Protein AF-A0A970MTK5-F1 (afdb_monomer_lite)

Structure (mmCIF, N/CA/C/O backbone):
data_AF-A0A970MTK5-F1
#
_entry.id   AF-A0A970MTK5-F1
#
loop_
_atom_site.group_PDB
_atom_site.id
_atom_site.type_symbol
_atom_site.label_atom_id
_atom_site.label_alt_id
_atom_site.label_comp_id
_atom_site.label_asym_id
_atom_site.label_entity_id
_atom_site.label_seq_id
_atom_site.pdbx_PDB_ins_code
_atom_site.Cartn_x
_atom_site.Cartn_y
_atom_site.Cartn_z
_atom_site.occupancy
_atom_site.B_iso_or_equiv
_atom_site.auth_seq_id
_atom_site.auth_comp_id
_atom_site.auth_asym_id
_atom_site.auth_atom_id
_atom_site.pdbx_PDB_model_num
ATOM 1 N N . MET A 1 1 ? 22.798 5.464 -12.911 1.00 38.19 1 MET A N 1
ATOM 2 C CA . MET A 1 1 ? 22.018 4.531 -12.070 1.00 38.19 1 MET A CA 1
ATOM 3 C C . MET A 1 1 ? 21.279 3.581 -12.987 1.00 38.19 1 MET A C 1
ATOM 5 O O . MET A 1 1 ? 20.535 4.038 -13.842 1.00 38.19 1 MET A O 1
ATOM 9 N N . ARG A 1 2 ? 21.564 2.284 -12.886 1.00 38.38 2 ARG A N 1
ATOM 10 C CA . ARG A 1 2 ? 20.931 1.241 -13.693 1.00 38.38 2 ARG A CA 1
ATOM 11 C C . ARG A 1 2 ? 19.706 0.776 -12.907 1.00 38.38 2 ARG A C 1
ATOM 13 O O . ARG A 1 2 ? 19.870 0.201 -11.840 1.00 38.38 2 ARG A O 1
ATOM 20 N N . ILE A 1 3 ? 18.508 1.126 -13.372 1.00 45.00 3 ILE A N 1
ATOM 21 C CA . ILE A 1 3 ? 17.263 0.638 -12.772 1.00 45.00 3 ILE A CA 1
ATOM 22 C C . ILE A 1 3 ? 17.177 -0.840 -13.130 1.00 45.00 3 ILE A C 1
ATOM 24 O O . ILE A 1 3 ? 17.089 -1.189 -14.308 1.00 45.00 3 ILE A O 1
ATOM 28 N N . GLU A 1 4 ? 17.287 -1.711 -12.133 1.00 55.12 4 GLU A N 1
ATOM 29 C CA . GLU A 1 4 ? 17.058 -3.130 -12.354 1.00 55.12 4 GLU A CA 1
ATOM 30 C C . GLU A 1 4 ? 15.551 -3.346 -12.547 1.00 55.12 4 GLU A C 1
ATOM 32 O O . GLU A 1 4 ? 14.771 -3.022 -11.650 1.00 55.12 4 GLU A O 1
ATOM 37 N N . PRO A 1 5 ? 15.112 -3.864 -13.708 1.00 55.03 5 PRO A N 1
ATOM 38 C CA . PRO A 1 5 ? 13.697 -3.889 -14.091 1.00 55.03 5 PRO A CA 1
ATOM 39 C C . PRO A 1 5 ? 12.794 -4.728 -13.164 1.00 55.03 5 PRO A C 1
ATOM 41 O O . PRO A 1 5 ? 11.573 -4.608 -13.240 1.00 55.03 5 PRO A O 1
ATOM 44 N N . ASN A 1 6 ? 13.379 -5.505 -12.245 1.00 65.19 6 ASN A N 1
ATOM 45 C CA . ASN A 1 6 ? 12.682 -6.356 -11.277 1.00 65.19 6 ASN A CA 1
ATOM 46 C C . ASN A 1 6 ? 12.957 -5.969 -9.811 1.00 65.19 6 ASN A C 1
ATOM 48 O O . ASN A 1 6 ? 12.804 -6.796 -8.919 1.00 65.19 6 ASN A O 1
ATOM 52 N N . ASN A 1 7 ? 13.389 -4.736 -9.543 1.00 86.12 7 ASN A N 1
ATOM 53 C CA . ASN A 1 7 ? 13.602 -4.275 -8.174 1.00 86.12 7 ASN A CA 1
ATOM 54 C C . ASN A 1 7 ? 12.297 -3.717 -7.582 1.00 86.12 7 ASN A C 1
ATOM 56 O O . ASN A 1 7 ? 11.812 -2.671 -8.024 1.00 86.12 7 ASN A O 1
ATOM 60 N N . ALA A 1 8 ? 11.764 -4.398 -6.564 1.00 91.50 8 ALA A N 1
ATOM 61 C CA . ALA A 1 8 ? 10.531 -4.015 -5.877 1.00 91.50 8 ALA A CA 1
ATOM 62 C C . ALA A 1 8 ? 10.545 -2.559 -5.379 1.00 91.50 8 ALA A C 1
ATOM 64 O O . ALA A 1 8 ? 9.574 -1.842 -5.585 1.00 91.50 8 ALA A O 1
ATOM 65 N N . ASN A 1 9 ? 11.669 -2.075 -4.841 1.00 92.06 9 ASN A N 1
ATOM 66 C CA . ASN A 1 9 ? 11.785 -0.702 -4.333 1.00 92.06 9 ASN A CA 1
ATOM 67 C C . ASN A 1 9 ? 11.717 0.340 -5.459 1.00 92.06 9 ASN A C 1
ATOM 69 O O . ASN A 1 9 ? 11.164 1.422 -5.282 1.00 92.06 9 ASN A O 1
ATOM 73 N N . SER A 1 10 ? 12.274 0.028 -6.636 1.00 92.12 10 SER A N 1
ATOM 74 C CA . SER A 1 10 ? 12.185 0.928 -7.799 1.00 92.12 10 SER A CA 1
ATOM 75 C C . SER A 1 10 ? 10.762 0.984 -8.356 1.00 92.12 10 SER A C 1
ATOM 77 O O . SER A 1 10 ? 10.297 2.048 -8.759 1.00 92.12 10 SER A O 1
ATOM 79 N N . GLN A 1 11 ? 10.069 -0.156 -8.364 1.00 95.44 11 GLN A N 1
ATOM 80 C CA . GLN A 1 11 ? 8.674 -0.256 -8.791 1.00 95.44 11 GLN A CA 1
ATOM 81 C C . GLN A 1 11 ? 7.740 0.478 -7.818 1.00 95.44 11 GLN A C 1
ATOM 83 O O . GLN A 1 11 ? 6.887 1.233 -8.274 1.00 95.44 11 GLN A O 1
ATOM 88 N N . ASP A 1 12 ? 7.962 0.332 -6.510 1.00 96.88 12 ASP A N 1
ATOM 89 C CA . ASP A 1 12 ? 7.250 1.059 -5.454 1.00 96.88 12 ASP A CA 1
ATOM 90 C C . ASP A 1 12 ? 7.461 2.573 -5.564 1.00 96.88 12 ASP A C 1
ATOM 92 O O . ASP A 1 12 ? 6.498 3.324 -5.689 1.00 96.88 12 ASP A O 1
ATOM 96 N N . THR A 1 13 ? 8.718 3.024 -5.653 1.00 96.38 13 THR A N 1
ATOM 97 C CA . THR A 1 13 ? 9.039 4.452 -5.832 1.00 96.38 13 THR A CA 1
ATOM 98 C C . THR A 1 13 ? 8.301 5.038 -7.037 1.00 96.38 13 THR A C 1
ATOM 100 O O . THR A 1 13 ? 7.743 6.133 -6.965 1.00 96.38 13 THR A O 1
ATOM 103 N N . TYR A 1 14 ? 8.276 4.313 -8.160 1.00 97.00 14 TYR A N 1
ATOM 104 C CA . TYR A 1 14 ? 7.581 4.772 -9.358 1.00 97.00 14 TYR A CA 1
ATOM 105 C C . TYR A 1 14 ? 6.056 4.772 -9.189 1.00 97.00 14 TYR A C 1
ATOM 107 O O . TYR A 1 14 ? 5.404 5.740 -9.585 1.00 97.00 14 TYR A O 1
ATOM 115 N N . ALA A 1 15 ? 5.490 3.744 -8.551 1.00 97.88 15 ALA A N 1
ATOM 116 C CA . ALA A 1 15 ? 4.073 3.702 -8.203 1.00 97.88 15 ALA A CA 1
ATOM 117 C C . ALA A 1 15 ? 3.675 4.884 -7.312 1.00 97.88 15 ALA A C 1
ATOM 119 O O . ALA A 1 15 ? 2.668 5.539 -7.576 1.00 97.88 15 ALA A O 1
ATOM 120 N N . TRP A 1 16 ? 4.501 5.221 -6.319 1.00 97.94 16 TRP A N 1
ATOM 121 C CA . TRP A 1 16 ? 4.256 6.350 -5.431 1.00 97.94 16 TRP A CA 1
ATOM 122 C C . TRP A 1 16 ? 4.295 7.685 -6.177 1.00 97.94 16 TRP A C 1
ATOM 124 O O . TRP A 1 16 ? 3.402 8.513 -6.012 1.00 97.94 16 TRP A O 1
ATOM 134 N N . VAL A 1 17 ? 5.257 7.884 -7.084 1.00 98.06 17 VAL A N 1
ATOM 135 C CA . VAL A 1 17 ? 5.285 9.077 -7.951 1.00 98.06 17 VAL A CA 1
ATOM 136 C C . VAL A 1 17 ? 4.000 9.194 -8.781 1.00 98.06 17 VAL A C 1
ATOM 138 O O . VAL A 1 17 ? 3.417 10.278 -8.855 1.00 98.06 17 VAL A O 1
ATOM 141 N N . LEU A 1 18 ? 3.522 8.094 -9.371 1.00 98.38 18 LEU A N 1
ATOM 142 C CA . LEU A 1 18 ? 2.266 8.070 -10.131 1.00 98.38 18 LEU A CA 1
ATOM 143 C C . LEU A 1 18 ? 1.050 8.367 -9.242 1.00 98.38 18 LEU A C 1
ATOM 145 O O . LEU A 1 18 ? 0.183 9.152 -9.631 1.00 98.38 18 LEU A O 1
ATOM 149 N N . PHE A 1 19 ? 1.014 7.806 -8.033 1.00 98.38 19 PHE A N 1
ATOM 150 C CA . PHE A 1 19 ? -0.031 8.060 -7.044 1.00 98.38 19 PHE A CA 1
ATOM 151 C C . PHE A 1 19 ? -0.103 9.545 -6.675 1.00 98.38 19 PHE A C 1
ATOM 153 O O . PHE A 1 19 ? -1.170 10.156 -6.750 1.00 98.38 19 PHE A O 1
ATOM 160 N N . LYS A 1 20 ? 1.044 10.169 -6.371 1.00 97.81 20 LYS A N 1
ATOM 161 C CA . LYS A 1 20 ? 1.129 11.610 -6.074 1.00 97.81 20 LYS A CA 1
ATOM 162 C C . LYS A 1 20 ? 0.764 12.480 -7.282 1.00 97.81 20 LYS A C 1
ATOM 164 O O . LYS A 1 20 ? 0.270 13.587 -7.095 1.00 97.81 20 LYS A O 1
ATOM 169 N N . ALA A 1 21 ? 0.944 11.975 -8.503 1.00 97.88 21 ALA A N 1
ATOM 170 C CA . ALA A 1 21 ? 0.485 12.609 -9.739 1.00 97.88 21 ALA A CA 1
ATOM 171 C C . ALA A 1 21 ? -1.005 12.349 -10.060 1.00 97.88 21 ALA A C 1
ATOM 173 O O . ALA A 1 21 ? -1.464 12.702 -11.146 1.00 9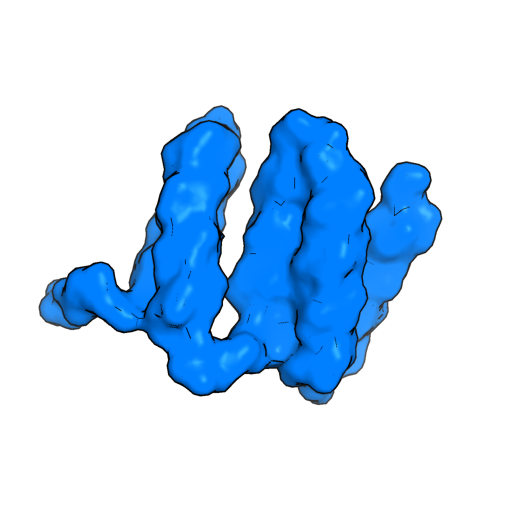7.88 21 ALA A O 1
ATOM 174 N N . ASN A 1 22 ? -1.762 11.731 -9.143 1.00 97.38 22 ASN A N 1
ATOM 175 C CA . ASN A 1 22 ? -3.171 11.350 -9.299 1.00 97.38 22 ASN A CA 1
ATOM 176 C C . ASN A 1 22 ? -3.444 10.402 -10.489 1.00 97.38 22 ASN A C 1
ATOM 178 O O . ASN A 1 22 ? -4.570 10.304 -10.974 1.00 97.38 22 ASN A O 1
ATOM 182 N N . LYS A 1 23 ? -2.421 9.673 -10.950 1.00 98.44 23 LYS A N 1
ATOM 183 C CA . LYS A 1 23 ? -2.509 8.629 -11.982 1.00 98.44 23 LYS A CA 1
ATOM 184 C C . LYS A 1 23 ? -2.744 7.275 -11.314 1.00 98.44 23 LYS A C 1
ATOM 186 O O . LYS A 1 23 ? -1.873 6.408 -11.316 1.00 98.44 23 LYS A O 1
ATOM 191 N N . ILE A 1 24 ? -3.898 7.133 -10.667 1.00 98.06 24 ILE A N 1
ATOM 192 C CA . ILE A 1 24 ? -4.136 6.058 -9.692 1.00 98.06 24 ILE A CA 1
ATOM 193 C C . ILE A 1 24 ? -4.158 4.667 -10.345 1.00 98.06 24 ILE A C 1
ATOM 195 O O . ILE A 1 24 ? -3.553 3.742 -9.811 1.00 98.06 24 ILE A O 1
ATOM 199 N N . ASP A 1 25 ? -4.756 4.529 -11.530 1.00 97.81 25 ASP A N 1
ATOM 200 C CA . ASP A 1 25 ? -4.779 3.250 -12.257 1.00 97.81 25 ASP A CA 1
ATOM 201 C C . ASP A 1 25 ? -3.371 2.802 -12.682 1.00 97.81 25 ASP A C 1
ATOM 203 O O . ASP A 1 25 ? -3.017 1.628 -12.576 1.00 97.81 25 ASP A O 1
ATOM 207 N N . GLU A 1 26 ? -2.525 3.744 -13.118 1.00 98.12 26 GLU A N 1
ATOM 208 C CA . GLU A 1 26 ? -1.123 3.449 -13.434 1.00 98.12 26 GLU A CA 1
ATOM 209 C C . GLU A 1 26 ? -0.350 3.082 -12.160 1.00 98.12 26 GLU A C 1
ATOM 211 O O . GLU A 1 26 ? 0.435 2.134 -12.171 1.00 98.12 26 GLU A O 1
ATOM 216 N N . ALA A 1 27 ? -0.589 3.799 -11.057 1.00 98.56 27 ALA A N 1
ATOM 217 C CA . ALA A 1 27 ? 0.033 3.513 -9.769 1.00 98.56 27 ALA A CA 1
ATOM 218 C C . ALA A 1 27 ? -0.281 2.085 -9.302 1.00 98.56 27 ALA A C 1
ATOM 220 O O . ALA A 1 27 ? 0.638 1.376 -8.892 1.00 98.56 27 ALA A O 1
ATOM 221 N N . LEU A 1 28 ? -1.535 1.637 -9.451 1.00 98.56 28 LEU A N 1
ATOM 222 C CA . LEU A 1 28 ? -1.959 0.277 -9.112 1.00 98.56 28 LEU A CA 1
ATOM 223 C C . LEU A 1 28 ? -1.132 -0.781 -9.858 1.00 98.56 28 LEU A C 1
ATOM 225 O O . LEU A 1 28 ? -0.592 -1.698 -9.244 1.00 98.56 28 LEU A O 1
ATOM 229 N N . ILE A 1 29 ? -0.956 -0.617 -11.172 1.00 98.00 29 ILE A N 1
ATOM 230 C CA . ILE A 1 29 ? -0.183 -1.561 -11.994 1.00 98.00 29 ILE A CA 1
ATOM 231 C C . ILE A 1 29 ? 1.260 -1.692 -11.485 1.00 98.00 29 ILE A C 1
ATOM 233 O O . ILE A 1 29 ? 1.848 -2.776 -11.521 1.00 98.00 29 ILE A O 1
ATOM 237 N N . TRP A 1 30 ? 1.872 -0.587 -11.057 1.00 97.81 30 TRP A N 1
ATOM 238 C CA . TRP A 1 30 ? 3.265 -0.588 -10.614 1.00 97.81 30 TRP A CA 1
ATOM 239 C C . TRP A 1 30 ? 3.440 -1.081 -9.185 1.00 97.81 30 TRP A C 1
ATOM 241 O O . TRP A 1 30 ? 4.387 -1.829 -8.934 1.00 97.81 30 TRP A O 1
ATOM 251 N N . ILE A 1 31 ? 2.522 -0.747 -8.279 1.00 98.00 31 ILE A N 1
ATOM 252 C CA . ILE A 1 31 ? 2.600 -1.242 -6.905 1.00 98.00 31 ILE A CA 1
ATOM 253 C C . ILE A 1 31 ? 2.315 -2.747 -6.839 1.00 98.00 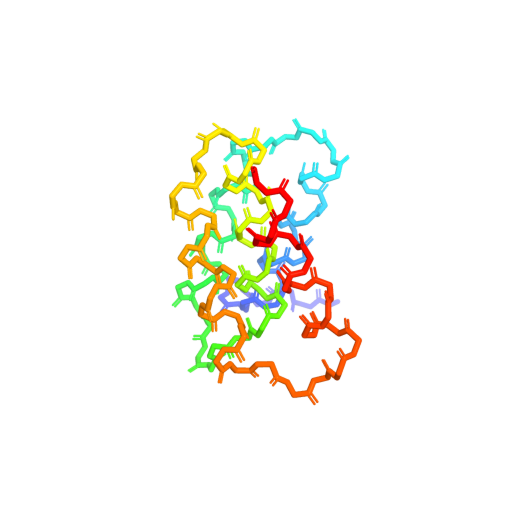31 ILE A C 1
ATOM 255 O O . ILE A 1 31 ? 2.997 -3.460 -6.112 1.00 98.00 31 ILE A O 1
ATOM 259 N N . GLU A 1 32 ? 1.421 -3.284 -7.676 1.00 97.31 32 GLU A N 1
ATOM 260 C CA . GLU A 1 32 ? 1.190 -4.734 -7.760 1.00 97.31 32 GLU A CA 1
ATOM 261 C C . GLU A 1 32 ? 2.442 -5.484 -8.243 1.00 97.31 32 GLU A C 1
ATOM 263 O O . GLU A 1 32 ? 2.764 -6.568 -7.745 1.00 97.31 32 GLU A O 1
ATOM 268 N N . LYS A 1 33 ? 3.211 -4.890 -9.170 1.00 95.69 33 LYS A N 1
ATOM 269 C CA . LYS A 1 33 ? 4.528 -5.424 -9.556 1.00 95.69 33 LYS A CA 1
ATOM 270 C C . LYS A 1 33 ? 5.506 -5.381 -8.386 1.00 95.69 33 LYS A C 1
ATOM 272 O O . LYS A 1 33 ? 6.207 -6.370 -8.178 1.00 95.69 33 LYS A O 1
ATOM 277 N N . ALA A 1 34 ? 5.537 -4.281 -7.633 1.00 96.12 34 ALA A N 1
ATOM 278 C CA . ALA A 1 34 ? 6.410 -4.134 -6.473 1.00 96.12 34 ALA A CA 1
ATOM 279 C C . ALA A 1 34 ? 6.104 -5.196 -5.410 1.00 96.12 34 ALA A C 1
ATOM 281 O O . ALA A 1 34 ? 7.012 -5.911 -4.996 1.00 96.12 34 ALA A O 1
ATOM 282 N N . VAL A 1 35 ? 4.827 -5.375 -5.053 1.00 95.75 35 VAL A N 1
ATOM 283 C CA . VAL A 1 35 ? 4.359 -6.417 -4.124 1.00 95.75 35 VAL A CA 1
ATOM 284 C C . VAL A 1 35 ? 4.770 -7.807 -4.616 1.00 95.75 35 VAL A C 1
ATOM 286 O O . VAL A 1 35 ? 5.309 -8.594 -3.842 1.00 95.75 35 VAL A O 1
ATOM 289 N N . LYS A 1 36 ? 4.584 -8.105 -5.910 1.00 93.94 36 LYS A N 1
ATOM 290 C CA . LYS A 1 36 ? 4.938 -9.406 -6.500 1.00 93.94 36 LYS A CA 1
ATOM 291 C C . LYS A 1 36 ? 6.444 -9.687 -6.511 1.00 93.94 36 LYS A C 1
ATOM 293 O O . LYS A 1 36 ? 6.845 -10.835 -6.346 1.00 93.94 36 LYS A O 1
ATOM 298 N N . ASN A 1 37 ? 7.269 -8.671 -6.759 1.00 91.56 37 ASN A N 1
ATOM 299 C CA . ASN A 1 37 ? 8.726 -8.814 -6.858 1.00 91.56 37 ASN A CA 1
ATOM 300 C C . ASN A 1 37 ? 9.441 -8.588 -5.519 1.00 91.56 37 ASN A C 1
ATOM 302 O O . ASN A 1 37 ? 10.670 -8.653 -5.456 1.00 91.56 37 ASN A O 1
ATOM 306 N N . SER A 1 38 ? 8.692 -8.301 -4.455 1.00 88.06 38 SER A N 1
ATOM 307 C CA . SER A 1 38 ? 9.236 -8.126 -3.119 1.00 88.06 38 SER A CA 1
ATOM 308 C C . SER A 1 38 ? 9.623 -9.487 -2.541 1.00 88.06 38 SER A C 1
ATOM 310 O O . SER A 1 38 ? 8.764 -10.282 -2.171 1.00 88.06 38 SER A O 1
ATOM 312 N N . LEU A 1 39 ? 10.928 -9.780 -2.501 1.00 80.00 39 LEU A N 1
ATOM 313 C CA . LEU A 1 39 ? 11.449 -11.053 -1.977 1.00 80.00 39 LEU A CA 1
ATOM 314 C C . LEU A 1 39 ? 11.164 -11.223 -0.479 1.00 80.00 39 LEU A C 1
ATOM 316 O O . LEU A 1 39 ? 10.923 -12.336 -0.025 1.00 80.00 39 LEU A O 1
ATOM 320 N N . ASN A 1 40 ? 11.167 -10.111 0.259 1.00 81.00 40 ASN A N 1
ATOM 321 C CA . ASN A 1 40 ? 10.727 -10.023 1.644 1.00 81.00 40 ASN A CA 1
ATOM 322 C C . ASN A 1 40 ? 9.635 -8.964 1.693 1.00 81.00 40 ASN A C 1
ATOM 324 O O . ASN A 1 40 ? 9.882 -7.839 1.262 1.00 81.00 40 ASN A O 1
ATOM 328 N N . GLN A 1 41 ? 8.459 -9.313 2.213 1.00 81.62 41 GLN A N 1
ATOM 329 C CA . GLN A 1 41 ? 7.358 -8.365 2.353 1.00 81.62 41 GLN A CA 1
ATOM 330 C C . GLN A 1 41 ? 7.841 -7.097 3.073 1.00 81.62 41 GLN A C 1
ATOM 332 O O . GLN A 1 41 ? 8.342 -7.154 4.192 1.00 81.62 41 GLN A O 1
ATOM 337 N N . SER A 1 42 ? 7.732 -5.958 2.390 1.00 93.94 42 SER A N 1
ATOM 338 C CA . SER A 1 42 ? 8.091 -4.649 2.929 1.00 93.94 42 SER A CA 1
ATOM 339 C C . SER A 1 42 ? 6.829 -3.965 3.433 1.00 93.94 42 SER A C 1
ATOM 341 O O . SER A 1 42 ? 5.884 -3.797 2.659 1.00 93.94 42 SER A O 1
ATOM 343 N N . ALA A 1 43 ? 6.844 -3.539 4.699 1.00 96.44 43 ALA A N 1
ATOM 344 C CA . ALA A 1 43 ? 5.748 -2.786 5.304 1.00 96.44 43 ALA A CA 1
ATOM 345 C C . ALA A 1 43 ? 5.373 -1.566 4.453 1.00 96.44 43 ALA A C 1
ATOM 347 O O . ALA A 1 43 ? 4.208 -1.387 4.129 1.00 96.44 43 ALA A O 1
ATOM 348 N N . THR A 1 44 ? 6.364 -0.800 3.987 1.00 96.94 44 THR A N 1
ATOM 349 C CA . THR A 1 44 ? 6.151 0.386 3.140 1.00 96.94 44 THR A CA 1
ATOM 350 C C . THR A 1 44 ? 5.495 0.052 1.798 1.00 96.94 44 THR A C 1
ATOM 352 O O . THR A 1 44 ? 4.567 0.737 1.385 1.00 96.94 44 THR A O 1
ATOM 355 N N . ILE A 1 45 ? 5.920 -1.023 1.122 1.00 97.69 45 ILE A N 1
ATOM 356 C CA . ILE A 1 45 ? 5.310 -1.424 -0.161 1.00 97.69 45 ILE A CA 1
ATOM 357 C C . ILE A 1 45 ? 3.846 -1.846 0.045 1.00 97.69 45 ILE A C 1
ATOM 359 O O . ILE A 1 45 ? 2.978 -1.509 -0.759 1.00 97.69 45 ILE A O 1
ATOM 363 N N . LEU A 1 46 ? 3.560 -2.589 1.117 1.00 98.00 46 LEU A N 1
ATOM 364 C CA . LEU A 1 46 ? 2.199 -3.019 1.452 1.00 98.00 46 LEU A CA 1
ATOM 365 C C . LEU A 1 46 ? 1.317 -1.843 1.891 1.00 98.00 46 LEU A C 1
ATOM 367 O O . LEU A 1 46 ? 0.145 -1.781 1.526 1.00 98.00 46 LEU A O 1
ATOM 371 N N . GLU A 1 47 ? 1.890 -0.883 2.609 1.00 98.12 47 GLU A N 1
ATOM 372 C CA . GLU A 1 47 ? 1.229 0.354 3.003 1.00 98.12 47 GLU A CA 1
ATOM 373 C C . GLU A 1 47 ? 0.821 1.190 1.784 1.00 98.12 47 GLU A C 1
ATOM 375 O O . GLU A 1 47 ? -0.362 1.498 1.620 1.00 98.12 47 GLU A O 1
ATOM 380 N N . HIS A 1 48 ? 1.765 1.486 0.884 1.00 98.44 48 HIS A N 1
ATOM 381 C CA . HIS A 1 48 ? 1.476 2.206 -0.358 1.00 98.44 48 HIS A CA 1
ATOM 382 C C . HIS A 1 48 ? 0.445 1.468 -1.220 1.00 98.44 48 HIS A C 1
ATOM 384 O O . HIS A 1 48 ? -0.401 2.100 -1.857 1.00 98.44 48 HIS A O 1
ATOM 390 N N . TYR A 1 49 ? 0.487 0.131 -1.239 1.00 98.50 49 TYR A N 1
ATOM 391 C CA . TYR A 1 49 ? -0.522 -0.670 -1.925 1.00 98.50 49 TYR A CA 1
ATOM 392 C C . TYR A 1 49 ? -1.918 -0.430 -1.350 1.00 98.50 49 TYR A C 1
ATOM 394 O O . TYR A 1 49 ? -2.844 -0.142 -2.111 1.00 98.50 49 TYR A O 1
ATOM 402 N N . GLY A 1 50 ? -2.061 -0.465 -0.024 1.00 98.12 50 GLY A N 1
ATOM 403 C CA . GLY A 1 50 ? -3.323 -0.152 0.639 1.00 98.12 50 GLY A CA 1
ATOM 404 C C . GLY A 1 50 ? -3.800 1.280 0.370 1.00 98.12 50 GLY A C 1
ATOM 405 O O . GLY A 1 50 ? -4.970 1.483 0.047 1.00 98.12 50 GLY A O 1
ATOM 406 N N . ASP A 1 51 ? -2.897 2.263 0.376 1.00 98.38 51 ASP A N 1
ATOM 407 C CA . ASP A 1 51 ? -3.224 3.669 0.092 1.00 98.38 51 ASP A CA 1
ATOM 408 C C . ASP A 1 51 ? -3.776 3.862 -1.331 1.00 98.38 51 ASP A C 1
ATOM 410 O O . ASP A 1 51 ? -4.769 4.570 -1.547 1.00 98.38 51 ASP A O 1
ATOM 414 N N . ILE A 1 52 ? -3.168 3.191 -2.313 1.00 98.62 52 ILE A N 1
ATOM 415 C CA . ILE A 1 52 ? -3.623 3.202 -3.708 1.00 98.62 52 ILE A CA 1
ATOM 416 C C . ILE A 1 52 ? -4.993 2.523 -3.833 1.00 98.62 52 ILE A C 1
ATOM 418 O O . ILE A 1 52 ? -5.890 3.065 -4.483 1.00 98.62 52 ILE A O 1
ATOM 422 N N . LEU A 1 53 ? -5.188 1.372 -3.184 1.00 98.44 53 LEU A N 1
ATOM 423 C CA . LEU A 1 53 ? -6.465 0.656 -3.180 1.00 98.44 53 LEU A CA 1
ATOM 424 C C . LEU A 1 53 ? -7.588 1.488 -2.549 1.00 98.44 53 LEU A C 1
ATOM 426 O O . LEU A 1 53 ? -8.671 1.592 -3.130 1.00 98.44 53 LEU A O 1
ATOM 430 N N . LYS A 1 54 ? -7.324 2.156 -1.419 1.00 98.00 54 LYS A N 1
ATOM 431 C CA . LYS A 1 54 ? -8.286 3.055 -0.765 1.00 98.00 54 LYS A CA 1
ATOM 432 C C . LYS A 1 54 ? -8.685 4.197 -1.690 1.00 98.00 54 LYS A C 1
ATOM 434 O O . LYS A 1 54 ? -9.866 4.521 -1.810 1.00 98.00 54 LYS A O 1
ATOM 439 N N . LYS A 1 55 ? -7.725 4.783 -2.409 1.00 97.31 55 LYS A N 1
ATOM 440 C CA . LYS A 1 55 ? -8.000 5.857 -3.372 1.00 97.31 55 LYS A CA 1
ATOM 441 C C . LYS A 1 55 ? -8.897 5.410 -4.534 1.00 97.31 55 LYS A C 1
ATOM 443 O O . LYS A 1 55 ? -9.622 6.241 -5.076 1.00 97.31 55 LYS A O 1
ATOM 448 N N . LEU A 1 56 ? -8.878 4.122 -4.880 1.00 97.31 56 LEU A N 1
ATOM 449 C CA . LEU A 1 56 ? -9.761 3.496 -5.873 1.00 97.31 56 LEU A CA 1
ATOM 450 C C . LEU A 1 56 ? -11.122 3.053 -5.302 1.00 97.31 56 LEU A C 1
ATOM 452 O O . LEU A 1 56 ? -11.938 2.516 -6.046 1.00 97.31 56 LEU A O 1
ATOM 456 N N . GLY A 1 57 ? -11.374 3.240 -4.002 1.00 97.19 57 GLY A N 1
ATOM 457 C CA . GLY A 1 57 ? -12.584 2.756 -3.329 1.00 97.19 57 GLY A CA 1
ATOM 458 C C . GLY A 1 57 ? -12.593 1.245 -3.073 1.00 97.19 57 GLY A C 1
ATOM 459 O O . GLY A 1 57 ? -13.644 0.671 -2.794 1.00 97.19 57 GLY A O 1
ATOM 460 N N . ARG A 1 58 ? -11.436 0.578 -3.167 1.00 97.62 58 ARG A N 1
ATOM 461 C CA . ARG A 1 58 ? -11.269 -0.859 -2.886 1.00 97.62 58 ARG A CA 1
ATOM 462 C C . ARG A 1 58 ? -10.982 -1.075 -1.397 1.00 97.62 58 ARG A C 1
ATOM 464 O O . ARG A 1 58 ? -9.939 -1.604 -1.024 1.00 97.62 58 ARG A O 1
ATOM 471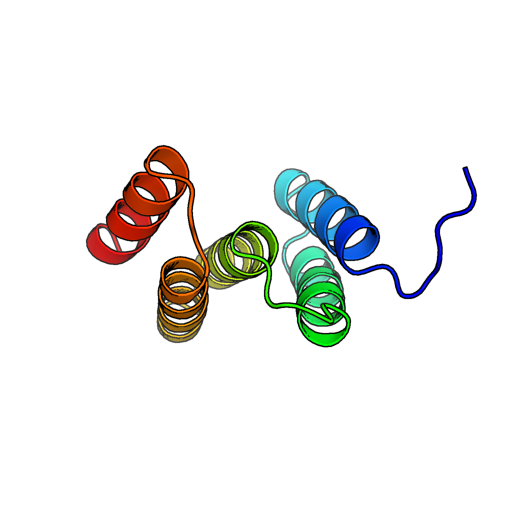 N N . ASP A 1 59 ? -11.904 -0.634 -0.543 1.00 96.69 59 ASP A N 1
ATOM 472 C CA . ASP A 1 59 ? -11.696 -0.502 0.911 1.00 96.69 59 ASP A CA 1
ATOM 473 C C . ASP A 1 59 ? -11.321 -1.816 1.610 1.00 96.69 59 ASP A C 1
ATOM 475 O O . ASP A 1 59 ? -10.400 -1.853 2.426 1.00 96.69 59 ASP A O 1
ATOM 479 N N . ALA A 1 60 ? -11.996 -2.915 1.259 1.00 96.94 60 ALA A N 1
ATOM 480 C CA . ALA A 1 60 ? -11.718 -4.227 1.844 1.00 96.94 60 ALA A CA 1
ATOM 481 C C . ALA A 1 60 ? -10.291 -4.709 1.530 1.00 96.94 60 ALA A C 1
ATOM 483 O O . ALA A 1 60 ? -9.608 -5.245 2.398 1.00 96.94 60 ALA A O 1
ATOM 484 N N . GLU A 1 61 ? -9.829 -4.475 0.302 1.00 97.88 61 GLU A N 1
ATOM 485 C CA . GLU A 1 61 ? -8.485 -4.858 -0.135 1.00 97.88 61 GLU A CA 1
ATOM 486 C C . GLU A 1 61 ? -7.424 -3.925 0.452 1.00 97.88 61 GLU A C 1
ATOM 488 O O . GLU A 1 61 ? -6.342 -4.376 0.817 1.00 97.88 61 GLU A O 1
ATOM 493 N N . ALA A 1 62 ? -7.741 -2.634 0.601 1.00 98.19 62 ALA A N 1
ATOM 494 C CA . ALA A 1 62 ? -6.874 -1.683 1.288 1.00 98.19 62 ALA A CA 1
ATOM 495 C C . ALA A 1 62 ? -6.634 -2.103 2.743 1.00 98.19 62 ALA A C 1
ATOM 497 O O . ALA A 1 62 ? -5.495 -2.113 3.208 1.00 98.19 62 ALA A O 1
ATOM 498 N N . LYS A 1 63 ? -7.700 -2.519 3.440 1.00 97.88 63 LYS A N 1
ATOM 499 C CA . LYS A 1 63 ? -7.612 -3.024 4.813 1.00 97.88 63 LYS A CA 1
ATOM 500 C C . LYS A 1 63 ? -6.733 -4.269 4.919 1.00 97.88 63 LYS A C 1
ATOM 502 O O . LYS A 1 63 ? -5.894 -4.322 5.812 1.00 97.88 63 LYS A O 1
ATOM 507 N N . ASP A 1 64 ? -6.908 -5.237 4.019 1.00 98.00 64 ASP A N 1
ATOM 508 C CA . ASP A 1 64 ? -6.069 -6.445 3.970 1.00 98.00 64 ASP A CA 1
ATOM 509 C C . ASP A 1 64 ? -4.588 -6.090 3.763 1.00 98.00 64 ASP A C 1
ATOM 511 O O . ASP A 1 64 ? -3.716 -6.565 4.491 1.00 98.00 64 ASP A O 1
ATOM 515 N N . ALA A 1 65 ? -4.297 -5.186 2.822 1.00 97.94 65 ALA A N 1
ATOM 516 C CA . ALA A 1 65 ? -2.936 -4.734 2.553 1.00 97.94 65 ALA A CA 1
ATOM 517 C C . ALA A 1 65 ? -2.292 -4.059 3.778 1.00 97.94 65 ALA A C 1
ATOM 519 O O . ALA A 1 65 ? -1.156 -4.380 4.128 1.00 97.94 65 ALA A O 1
ATOM 520 N N . TRP A 1 66 ? -3.022 -3.176 4.463 1.00 98.25 66 TRP A N 1
ATOM 521 C CA . TRP A 1 66 ? -2.560 -2.518 5.686 1.00 98.25 66 TRP A CA 1
ATOM 522 C C . TRP A 1 66 ? -2.361 -3.494 6.850 1.00 98.25 66 TRP A C 1
ATOM 524 O O . TRP A 1 66 ? -1.365 -3.400 7.561 1.00 98.25 66 TRP A O 1
ATOM 534 N N . GLN A 1 67 ? -3.236 -4.488 7.017 1.00 97.62 67 GLN A N 1
ATOM 535 C CA . GLN A 1 67 ? -3.052 -5.533 8.031 1.00 97.62 67 GLN A CA 1
ATOM 536 C C . GLN A 1 67 ? -1.778 -6.343 7.780 1.00 97.62 67 GLN A C 1
ATOM 538 O O . GLN A 1 67 ? -0.980 -6.540 8.692 1.00 97.62 67 GLN A O 1
ATOM 543 N N . ARG A 1 68 ? -1.526 -6.726 6.526 1.00 97.12 68 ARG A N 1
ATOM 544 C CA . ARG A 1 68 ? -0.278 -7.396 6.139 1.00 97.12 68 ARG A CA 1
ATOM 545 C C . ARG A 1 68 ? 0.945 -6.502 6.332 1.00 97.12 68 ARG A C 1
ATOM 547 O O . ARG A 1 68 ? 2.019 -7.003 6.644 1.00 97.12 68 ARG A O 1
ATOM 554 N N . ALA A 1 69 ? 0.805 -5.187 6.155 1.00 97.56 69 ALA A N 1
ATOM 555 C CA . ALA A 1 69 ? 1.877 -4.241 6.449 1.00 97.56 69 ALA A CA 1
ATOM 556 C C . ALA A 1 69 ? 2.224 -4.237 7.949 1.00 97.56 69 ALA A C 1
ATOM 558 O O . ALA A 1 69 ? 3.407 -4.263 8.282 1.00 97.56 69 ALA A O 1
ATOM 559 N N . LEU A 1 70 ? 1.223 -4.291 8.841 1.00 97.38 70 LEU A N 1
ATOM 560 C CA . LEU A 1 70 ? 1.429 -4.377 10.296 1.00 97.38 70 LEU A CA 1
ATOM 561 C C . LEU A 1 70 ? 2.158 -5.654 10.729 1.00 97.38 70 LEU A C 1
ATOM 563 O O . LEU A 1 70 ? 2.958 -5.604 11.657 1.00 97.38 70 LEU A O 1
ATOM 567 N N . GLU A 1 71 ? 1.932 -6.783 10.052 1.00 96.62 71 GLU A N 1
ATOM 568 C CA . GLU A 1 71 ? 2.606 -8.054 10.370 1.00 96.62 71 GLU A CA 1
ATOM 569 C C . GLU A 1 71 ? 4.131 -7.993 10.188 1.00 96.62 71 GLU A C 1
ATOM 571 O O . GLU A 1 71 ? 4.862 -8.760 10.817 1.00 96.62 71 GLU A O 1
ATOM 576 N N . VAL A 1 72 ? 4.616 -7.095 9.326 1.00 96.12 72 VAL A N 1
ATOM 577 C CA . VAL A 1 72 ? 6.040 -6.981 8.968 1.00 96.12 72 VAL A CA 1
ATOM 578 C C . VAL A 1 72 ? 6.655 -5.630 9.337 1.00 96.12 72 VAL A C 1
ATOM 580 O O . VAL A 1 72 ? 7.858 -5.433 9.152 1.00 96.12 72 VAL A O 1
ATOM 583 N N . ALA A 1 73 ? 5.858 -4.690 9.849 1.00 95.38 73 ALA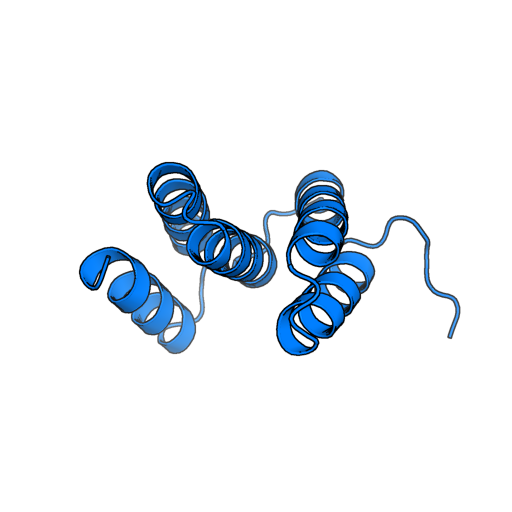 A N 1
ATOM 584 C CA . ALA A 1 73 ? 6.328 -3.386 10.289 1.00 95.38 73 ALA A CA 1
ATOM 585 C C . ALA A 1 73 ? 7.107 -3.502 11.604 1.00 95.38 73 ALA A C 1
ATOM 587 O O . ALA A 1 73 ? 6.694 -4.171 12.548 1.00 95.38 73 ALA A O 1
ATOM 588 N N . THR A 1 74 ? 8.244 -2.813 11.679 1.00 95.75 74 THR A N 1
ATOM 589 C CA . THR A 1 74 ? 9.086 -2.766 12.887 1.00 95.75 74 THR A CA 1
ATOM 590 C C . THR A 1 74 ? 9.295 -1.345 13.406 1.00 95.75 74 THR A C 1
ATOM 592 O O . THR A 1 74 ? 10.005 -1.150 14.388 1.00 95.75 74 THR A O 1
ATOM 595 N N . ILE A 1 75 ? 8.746 -0.343 12.716 1.00 96.44 75 ILE A N 1
ATOM 596 C CA . ILE A 1 75 ? 8.895 1.076 13.047 1.00 96.44 75 ILE A CA 1
ATOM 597 C C . ILE A 1 75 ? 7.598 1.528 13.717 1.00 96.44 75 ILE A C 1
ATOM 599 O O . ILE A 1 75 ? 6.546 1.499 13.086 1.00 96.44 75 ILE A O 1
ATOM 603 N N . GLU A 1 76 ? 7.677 1.959 14.977 1.00 95.88 76 GLU A N 1
ATOM 604 C CA . GLU A 1 76 ? 6.504 2.342 15.785 1.00 95.8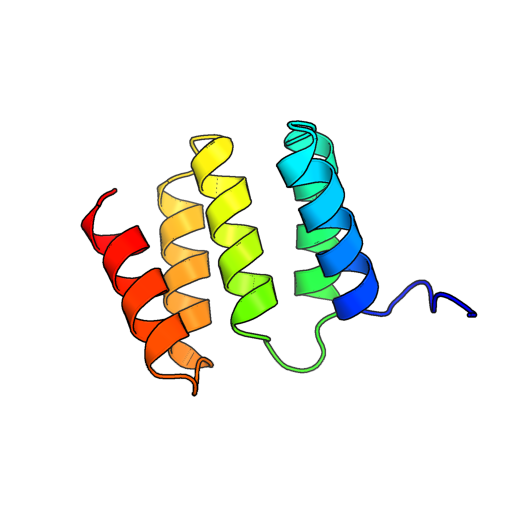8 76 GLU A CA 1
ATOM 605 C C . GLU A 1 76 ? 5.671 3.457 15.136 1.00 95.88 76 GLU A C 1
ATOM 607 O O . GLU A 1 76 ? 4.447 3.380 15.120 1.00 95.88 76 GLU A O 1
ATOM 612 N N . GLU A 1 77 ? 6.325 4.461 14.546 1.00 96.06 77 GLU A N 1
ATOM 613 C CA . GLU A 1 77 ? 5.644 5.553 13.835 1.00 96.06 77 GLU A CA 1
ATOM 614 C C . GLU A 1 77 ? 4.833 5.037 12.636 1.00 96.06 77 GLU A C 1
ATOM 616 O O . GLU A 1 77 ? 3.677 5.417 12.463 1.00 96.06 77 GLU A O 1
ATOM 621 N N . GLN A 1 78 ? 5.407 4.115 11.856 1.00 95.75 78 GLN A N 1
ATOM 622 C CA . GLN A 1 78 ? 4.721 3.501 10.718 1.00 95.75 78 GLN A CA 1
ATOM 623 C C . GLN A 1 78 ? 3.546 2.628 11.178 1.00 95.75 78 GLN A C 1
ATOM 625 O O . GLN A 1 78 ? 2.481 2.658 10.569 1.00 95.75 78 GLN A O 1
ATOM 630 N N . ILE A 1 79 ? 3.722 1.865 12.260 1.00 97.62 79 ILE A N 1
ATOM 631 C CA . ILE A 1 79 ? 2.654 1.048 12.851 1.00 97.62 79 ILE A CA 1
ATOM 632 C C . ILE A 1 79 ? 1.466 1.937 13.233 1.00 97.62 79 ILE A C 1
ATOM 634 O O . ILE A 1 79 ? 0.350 1.674 12.793 1.00 97.62 79 ILE A O 1
ATOM 638 N N . ALA A 1 80 ? 1.717 3.026 13.963 1.00 97.38 80 ALA A N 1
ATOM 639 C CA . ALA A 1 80 ? 0.672 3.951 14.390 1.00 97.38 80 ALA A CA 1
ATOM 640 C C . ALA A 1 80 ? -0.051 4.618 13.202 1.00 97.38 80 ALA A C 1
ATOM 642 O O . ALA A 1 80 ? -1.271 4.803 13.238 1.00 97.38 80 ALA A O 1
ATOM 643 N N . GLU A 1 81 ? 0.674 4.964 12.131 1.00 96.69 81 GLU A N 1
ATOM 644 C CA . GLU A 1 81 ? 0.061 5.494 10.907 1.00 96.69 81 GLU A CA 1
ATOM 645 C C . GLU A 1 81 ? -0.871 4.462 10.254 1.00 96.69 81 GLU A C 1
ATOM 647 O O . GLU A 1 81 ? -2.013 4.784 9.914 1.00 96.69 81 GLU A O 1
ATOM 652 N N . ILE A 1 82 ? -0.416 3.215 10.111 1.00 96.94 82 ILE A N 1
ATOM 653 C CA . ILE A 1 82 ? -1.198 2.146 9.483 1.00 96.94 82 ILE A CA 1
ATOM 654 C C . ILE A 1 82 ? -2.432 1.785 10.328 1.00 96.94 82 ILE A C 1
ATOM 656 O O . ILE A 1 82 ? -3.518 1.598 9.774 1.00 96.94 82 ILE A O 1
ATOM 660 N N . GLU A 1 83 ? -2.311 1.734 11.655 1.00 97.00 83 GLU A N 1
ATOM 661 C CA . GLU A 1 83 ? -3.447 1.515 12.562 1.00 97.00 83 GLU A CA 1
ATOM 662 C C . GLU A 1 83 ? -4.508 2.610 12.393 1.00 97.00 83 GLU A C 1
ATOM 664 O O . GLU A 1 83 ? -5.682 2.311 12.164 1.00 97.00 83 GLU A O 1
ATOM 669 N N . SER A 1 84 ? -4.084 3.877 12.374 1.00 96.62 84 SER A N 1
ATOM 670 C CA . SER A 1 84 ? -4.974 5.017 12.132 1.00 96.62 84 SER A CA 1
ATOM 671 C C . SER A 1 84 ? -5.684 4.926 10.775 1.00 96.62 84 SER A C 1
ATOM 673 O O . SER A 1 84 ? -6.879 5.221 10.676 1.00 96.62 84 SER A O 1
ATOM 675 N N . LYS A 1 85 ? -4.997 4.468 9.717 1.00 95.00 85 LYS A N 1
ATOM 676 C CA . LYS A 1 85 ? -5.609 4.241 8.393 1.00 95.00 85 LYS A CA 1
ATOM 677 C C . LYS A 1 85 ? -6.709 3.175 8.439 1.00 95.00 85 LYS A C 1
ATOM 679 O O . LYS A 1 85 ? -7.727 3.334 7.770 1.00 95.00 85 LYS A O 1
ATOM 684 N N . ILE A 1 86 ? -6.530 2.107 9.220 1.00 94.44 86 ILE A N 1
ATOM 685 C CA . ILE A 1 86 ? -7.516 1.022 9.372 1.00 94.44 86 ILE A CA 1
ATOM 686 C C . ILE A 1 86 ? -8.728 1.463 10.206 1.00 94.44 86 ILE A C 1
ATOM 688 O O . ILE A 1 86 ? -9.852 1.051 9.907 1.00 94.4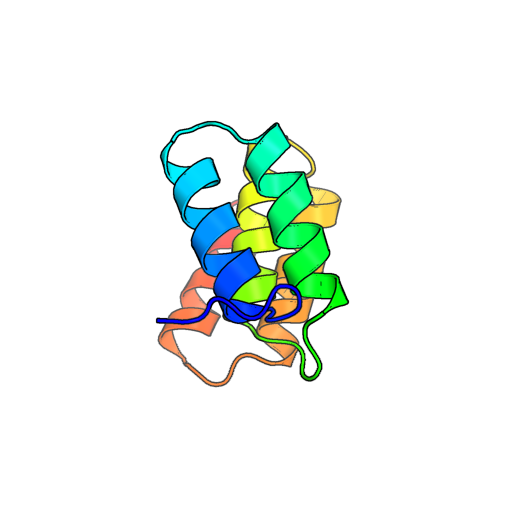4 86 ILE A O 1
ATOM 692 N N . GLU A 1 87 ? -8.514 2.265 11.249 1.00 92.31 87 GLU A N 1
ATOM 693 C CA . GLU A 1 87 ? -9.577 2.749 12.139 1.00 92.31 87 GLU A CA 1
ATOM 694 C C . GLU A 1 87 ? -10.459 3.820 11.488 1.00 92.31 87 GLU A C 1
ATOM 696 O O . GLU A 1 87 ? -11.668 3.841 11.714 1.00 92.31 87 GLU A O 1
ATOM 701 N N . ASN A 1 88 ? -9.871 4.683 10.654 1.00 84.31 88 ASN A N 1
ATOM 702 C CA . ASN A 1 88 ? -10.551 5.814 10.015 1.00 84.31 88 ASN A CA 1
ATOM 703 C C . ASN A 1 88 ? -11.180 5.480 8.645 1.00 84.31 88 ASN A C 1
ATOM 705 O O . ASN A 1 88 ? -11.356 6.380 7.816 1.00 84.31 88 ASN A O 1
ATOM 709 N N . GLN A 1 89 ? -11.474 4.203 8.375 1.00 66.94 89 GLN A N 1
ATOM 710 C CA . GLN A 1 89 ? -12.087 3.768 7.111 1.00 66.94 89 GLN A CA 1
ATOM 711 C C . GLN A 1 89 ? -13.563 4.136 6.974 1.00 66.94 89 GLN A C 1
ATOM 713 O O . GLN A 1 89 ? -14.321 3.992 7.960 1.00 66.94 89 GLN A O 1
#

Foldseek 3Di:
DDPDPLALVVLLVVLVVCVVVVVLVVSQVSLVSSCVSPPDDALSSLQSNLVSCVVVVVNVSSLVSLVVSLVPDDDPVSNVVSVCVNVVD

Secondary structure (DSSP, 8-state):
----TT-HHHHHHHHHHHHHTT-HHHHHHHHHHHHHH-SS--HHHHHHHHHHHHHTT-HHHHHHHHHHHHHH---HHHHHHHHHHHHT-

pLDDT: mean 92.43, std 12.78, range [38.19, 98.62]

Sequence (89 aa):
MRIEPNNANSQDTYAWVLFKANKIDEALIWIEKAVKNSLNQSATILEHYGDILKKLGRDAEAKDAWQRALEVATIEEQIAEIESKIENQ

Radius of gyration: 12.47 Å; chains: 1; bounding box: 35×24×30 Å